Protein AF-A0A0F2L8Y2-F1 (afdb_monomer_lite)

Secondary structure (DSSP, 8-state):
--HHHHHHEETTEE-TT-EEEETTEEGGGTTGGGPPP-TT--EEEEPP----

Radius of gyration: 11.5 Å; chains: 1; bounding box: 34×23×25 Å

Structure (mmCIF, N/CA/C/O backbone):
data_AF-A0A0F2L8Y2-F1
#
_entry.id   AF-A0A0F2L8Y2-F1
#
loop_
_atom_site.group_PDB
_atom_site.id
_atom_site.type_symbol
_atom_site.label_atom_id
_atom_site.label_alt_id
_atom_site.label_comp_id
_atom_site.label_asym_id
_atom_site.label_entity_id
_atom_site.label_seq_id
_atom_site.pdbx_PDB_ins_code
_atom_site.Cartn_x
_atom_site.Cartn_y
_atom_site.Cartn_z
_atom_site.occup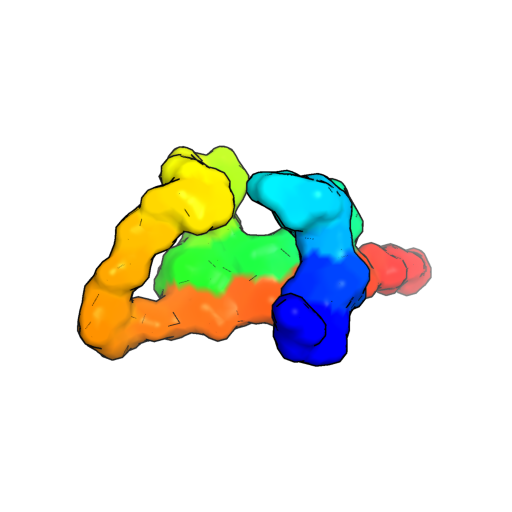ancy
_atom_site.B_iso_or_equiv
_atom_site.auth_seq_id
_atom_site.auth_comp_id
_atom_site.auth_asym_id
_atom_site.auth_atom_id
_atom_site.pdbx_PDB_model_num
ATOM 1 N N . GLY A 1 1 ? -9.276 6.547 -12.376 1.00 60.19 1 GLY A N 1
ATOM 2 C CA . GLY A 1 1 ? -8.372 6.244 -11.250 1.00 60.19 1 GLY A CA 1
ATOM 3 C C . GLY A 1 1 ? -7.965 7.530 -10.567 1.00 60.19 1 GLY A C 1
ATOM 4 O O . GLY A 1 1 ? -7.638 8.483 -11.271 1.00 60.19 1 GLY A O 1
ATOM 5 N N . GLY A 1 2 ? -8.045 7.574 -9.234 1.00 82.31 2 GLY A N 1
ATOM 6 C CA . GLY A 1 2 ? -7.616 8.729 -8.438 1.00 82.31 2 GLY A CA 1
ATOM 7 C C . GLY A 1 2 ? -6.110 8.994 -8.561 1.00 82.31 2 GLY A C 1
ATOM 8 O O . GLY A 1 2 ? -5.373 8.154 -9.075 1.00 82.31 2 GLY A O 1
ATOM 9 N N . ARG A 1 3 ? -5.655 10.168 -8.097 1.00 88.69 3 ARG A N 1
ATOM 10 C CA . ARG A 1 3 ? -4.240 10.584 -8.166 1.00 88.69 3 ARG A CA 1
ATOM 11 C C . ARG A 1 3 ? -3.315 9.539 -7.535 1.00 88.69 3 ARG A C 1
ATOM 13 O O . ARG A 1 3 ? -2.374 9.119 -8.185 1.00 88.69 3 ARG A O 1
ATOM 20 N N . LEU A 1 4 ? -3.655 9.047 -6.340 1.00 88.25 4 LEU A N 1
ATOM 21 C CA . LEU A 1 4 ? -2.860 8.054 -5.611 1.00 88.25 4 LEU A CA 1
ATOM 22 C C . LEU A 1 4 ? -2.646 6.756 -6.404 1.00 88.25 4 LEU A C 1
ATOM 24 O O . LEU A 1 4 ? -1.521 6.286 -6.493 1.00 88.25 4 LEU A O 1
ATOM 28 N N . SER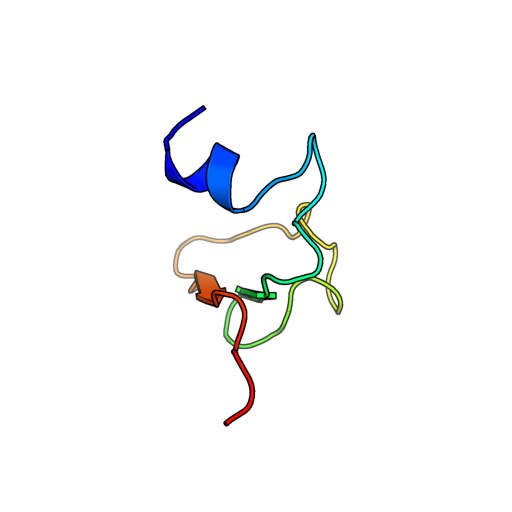 A 1 5 ? -3.694 6.209 -7.029 1.00 91.12 5 SER A N 1
ATOM 29 C CA . SER A 1 5 ? -3.590 4.955 -7.788 1.00 91.12 5 SER A CA 1
ATOM 30 C C . SER A 1 5 ? -2.581 5.047 -8.934 1.00 91.12 5 SER A C 1
ATOM 32 O O . SER A 1 5 ? -1.878 4.084 -9.190 1.00 91.12 5 SER A O 1
ATOM 34 N N . LYS A 1 6 ? -2.480 6.203 -9.607 1.00 92.44 6 LYS A N 1
ATOM 35 C CA . LYS A 1 6 ? -1.498 6.416 -10.687 1.00 92.44 6 LYS A CA 1
ATOM 36 C C . LYS A 1 6 ? -0.065 6.554 -10.167 1.00 92.44 6 LYS A C 1
ATOM 38 O O . LYS A 1 6 ? 0.882 6.248 -10.885 1.00 92.44 6 LYS A O 1
ATOM 43 N N . GLU A 1 7 ? 0.089 7.036 -8.937 1.00 92.50 7 GLU A N 1
ATOM 44 C CA . GLU A 1 7 ? 1.401 7.192 -8.311 1.00 92.50 7 GLU A CA 1
ATOM 45 C C . GLU A 1 7 ? 1.952 5.858 -7.810 1.00 92.50 7 GLU A C 1
ATOM 47 O O . GLU A 1 7 ? 3.144 5.624 -7.964 1.00 92.50 7 GLU A O 1
ATOM 52 N N . ILE A 1 8 ? 1.110 4.975 -7.264 1.00 93.69 8 ILE A N 1
ATOM 53 C CA . ILE A 1 8 ? 1.576 3.754 -6.580 1.00 93.69 8 ILE A CA 1
ATOM 54 C C . ILE A 1 8 ? 1.456 2.473 -7.414 1.00 93.69 8 ILE A C 1
ATOM 56 O O . ILE A 1 8 ? 2.093 1.483 -7.071 1.00 93.69 8 ILE A O 1
ATOM 60 N N . LEU A 1 9 ? 0.647 2.461 -8.479 1.00 93.94 9 LEU A N 1
ATOM 61 C CA . LEU A 1 9 ? 0.445 1.278 -9.324 1.00 93.94 9 LEU A CA 1
ATOM 62 C C . LEU A 1 9 ? 1.163 1.409 -10.671 1.00 93.94 9 LEU A C 1
ATOM 64 O O . LEU A 1 9 ? 1.213 2.492 -11.257 1.00 93.94 9 LEU A O 1
ATOM 68 N N . ASP A 1 10 ? 1.660 0.282 -11.171 1.00 93.06 10 ASP A N 1
ATOM 69 C CA . ASP A 1 10 ? 2.051 0.062 -12.561 1.00 93.06 10 ASP A CA 1
ATOM 70 C C . ASP A 1 10 ? 1.112 -0.991 -13.173 1.00 93.06 10 ASP A C 1
ATOM 72 O O . ASP A 1 10 ? 1.216 -2.193 -12.912 1.00 93.06 10 ASP A O 1
ATOM 76 N N . GLY A 1 11 ? 0.099 -0.520 -13.907 1.00 91.00 11 GLY A N 1
ATOM 77 C CA . GLY A 1 11 ? -1.028 -1.352 -14.333 1.00 91.00 11 GLY A CA 1
A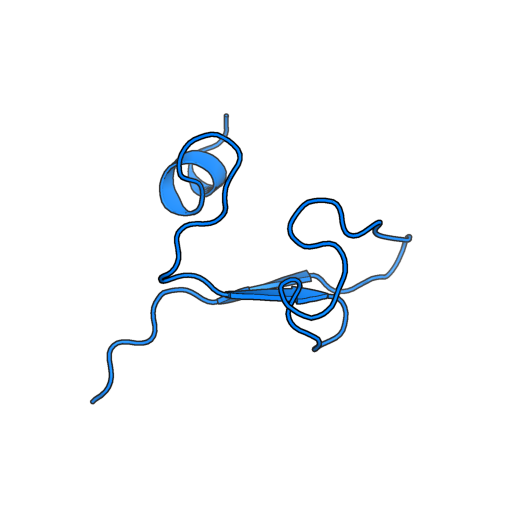TOM 78 C C . GLY A 1 11 ? -1.784 -1.937 -13.134 1.00 91.00 11 GLY A C 1
ATOM 79 O O . GLY A 1 11 ? -2.287 -1.191 -12.294 1.00 91.00 11 GLY A O 1
ATOM 80 N N . ASP A 1 12 ? -1.836 -3.268 -13.059 1.00 89.56 12 ASP A N 1
ATOM 81 C CA . ASP A 1 12 ? -2.490 -4.024 -11.978 1.00 89.56 12 ASP A CA 1
ATOM 82 C C . ASP A 1 12 ? -1.510 -4.457 -10.871 1.00 89.56 12 ASP A C 1
ATOM 84 O O . ASP A 1 12 ? -1.835 -5.294 -10.026 1.00 89.56 12 ASP A O 1
ATOM 88 N N . ARG A 1 13 ? -0.283 -3.922 -10.881 1.00 92.25 13 ARG A N 1
ATOM 89 C CA . ARG A 1 13 ? 0.771 -4.246 -9.913 1.00 92.25 13 ARG A CA 1
ATOM 90 C C . ARG A 1 13 ? 1.097 -3.035 -9.054 1.00 92.25 13 ARG A C 1
ATOM 92 O O . ARG A 1 13 ? 1.002 -1.897 -9.505 1.00 92.25 13 ARG A O 1
ATOM 99 N N . LEU A 1 14 ? 1.505 -3.282 -7.814 1.00 93.81 14 LEU A N 1
ATOM 100 C CA . LEU A 1 14 ? 2.131 -2.257 -6.986 1.00 93.81 14 LEU A CA 1
ATOM 101 C C . LEU A 1 14 ? 3.523 -1.970 -7.560 1.00 93.81 14 LEU A C 1
ATOM 103 O O . LEU A 1 14 ? 4.211 -2.904 -7.966 1.00 93.81 14 LEU A O 1
ATOM 107 N N . LYS A 1 15 ? 3.926 -0.700 -7.613 1.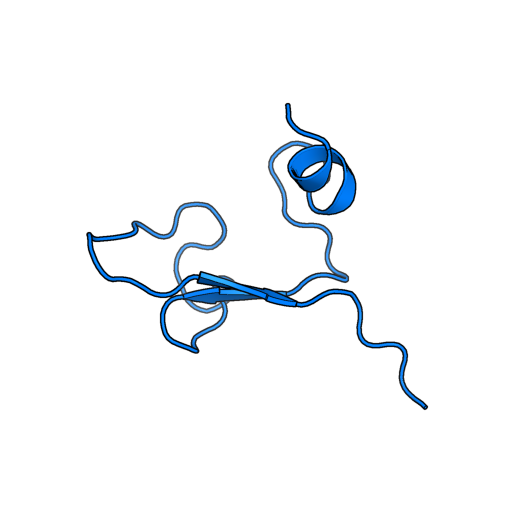00 94.25 15 LYS A N 1
ATOM 108 C CA . LYS A 1 15 ? 5.308 -0.342 -7.951 1.00 94.25 15 LYS A CA 1
ATOM 109 C C . LYS A 1 15 ? 6.248 -0.875 -6.871 1.00 94.25 15 LYS A C 1
ATOM 111 O O . LYS A 1 15 ? 5.991 -0.647 -5.693 1.00 94.25 15 LYS A O 1
ATOM 116 N N . ASP A 1 16 ? 7.353 -1.496 -7.281 1.00 91.19 16 ASP A N 1
ATOM 117 C CA . ASP A 1 16 ? 8.311 -2.182 -6.391 1.00 91.19 16 ASP A CA 1
ATOM 118 C C . ASP A 1 16 ? 8.913 -1.276 -5.299 1.00 91.19 16 ASP A C 1
ATOM 120 O O . ASP A 1 16 ? 9.400 -1.739 -4.271 1.00 91.19 16 ASP A O 1
ATOM 124 N N . GLU A 1 17 ? 8.891 0.036 -5.517 1.00 92.12 17 GLU A N 1
ATOM 125 C CA . GLU A 1 17 ? 9.440 1.035 -4.602 1.00 92.12 17 GLU A CA 1
ATOM 126 C C . GLU A 1 17 ? 8.481 1.361 -3.440 1.00 92.12 17 GLU A C 1
ATOM 128 O O . GLU A 1 17 ? 8.882 1.993 -2.464 1.00 92.12 17 GLU A O 1
ATOM 133 N N . TYR A 1 18 ? 7.212 0.957 -3.535 1.00 94.19 18 TYR A N 1
ATOM 134 C CA . TYR A 1 18 ? 6.189 1.196 -2.521 1.00 94.19 18 TYR A CA 1
ATOM 135 C C . TYR A 1 18 ? 5.935 -0.063 -1.698 1.00 94.19 18 TYR A C 1
ATOM 137 O O . TYR A 1 18 ? 5.917 -1.173 -2.217 1.00 94.19 18 TYR A O 1
ATOM 145 N N . ASN A 1 19 ? 5.633 0.123 -0.414 1.00 94.81 19 ASN A N 1
ATOM 146 C CA . ASN A 1 19 ? 5.165 -0.955 0.452 1.00 94.81 19 ASN A CA 1
ATOM 147 C C . ASN A 1 19 ? 3.739 -0.675 0.922 1.00 94.81 19 ASN A C 1
ATOM 149 O O . ASN A 1 19 ? 3.416 0.442 1.328 1.00 94.81 19 ASN A O 1
ATOM 153 N N . VAL A 1 20 ? 2.890 -1.702 0.916 1.00 96.50 20 VAL A N 1
ATOM 154 C CA . VAL A 1 20 ? 1.547 -1.640 1.507 1.00 96.50 20 VAL A CA 1
ATOM 155 C C . VAL A 1 20 ? 1.472 -2.621 2.665 1.00 96.50 20 VAL A C 1
ATOM 157 O O . VAL A 1 20 ? 1.817 -3.793 2.514 1.00 96.50 20 VAL A O 1
ATOM 160 N N . LEU A 1 21 ? 1.021 -2.141 3.821 1.00 97.69 21 LEU A N 1
ATOM 161 C CA . LEU A 1 21 ? 0.813 -2.956 5.014 1.00 97.69 21 LEU A CA 1
ATOM 162 C C . LEU A 1 21 ? -0.680 -3.086 5.306 1.00 97.69 21 LEU A C 1
ATOM 164 O O . LEU A 1 21 ? -1.406 -2.099 5.225 1.00 97.69 21 LEU A O 1
ATOM 168 N N . VAL A 1 22 ? -1.103 -4.278 5.720 1.00 98.50 22 VAL A N 1
ATOM 169 C CA . VAL A 1 22 ? -2.416 -4.536 6.320 1.00 98.50 22 VAL A CA 1
ATOM 170 C C . VAL A 1 22 ? -2.181 -5.005 7.750 1.00 98.50 22 VAL A C 1
ATOM 172 O O . VAL A 1 22 ? -1.515 -6.021 7.962 1.00 98.50 22 VAL A O 1
ATOM 175 N N . ASN A 1 23 ? -2.673 -4.250 8.734 1.00 97.88 23 ASN A N 1
ATOM 176 C CA . ASN A 1 23 ? -2.433 -4.487 10.165 1.00 97.88 23 ASN A CA 1
ATOM 177 C C . ASN A 1 23 ? -0.942 -4.722 10.489 1.00 97.88 23 ASN A C 1
ATOM 179 O O . ASN A 1 23 ? -0.572 -5.674 11.179 1.00 97.88 23 ASN A O 1
ATOM 183 N N . GLY A 1 24 ? -0.068 -3.889 9.914 1.00 97.69 24 GLY A N 1
ATOM 184 C CA . GLY A 1 24 ? 1.383 -3.952 10.118 1.00 97.69 24 GLY A CA 1
ATOM 185 C C . GLY A 1 24 ? 2.127 -5.046 9.339 1.00 97.69 24 GLY A C 1
ATOM 186 O O . GLY A 1 24 ? 3.351 -5.115 9.433 1.00 97.69 24 GLY A O 1
ATOM 187 N N . ARG A 1 25 ? 1.444 -5.884 8.544 1.00 97.50 25 ARG A N 1
ATOM 188 C CA . ARG A 1 25 ? 2.080 -6.924 7.716 1.00 97.50 25 ARG A CA 1
ATOM 189 C C . ARG A 1 25 ? 2.067 -6.544 6.240 1.00 97.50 25 ARG A C 1
ATOM 191 O O . ARG A 1 25 ? 1.014 -6.205 5.707 1.00 97.50 25 ARG A O 1
ATOM 198 N N . ALA A 1 26 ? 3.219 -6.636 5.574 1.00 96.06 26 ALA A N 1
ATOM 199 C CA . ALA A 1 26 ? 3.307 -6.308 4.153 1.00 96.06 26 ALA A CA 1
ATOM 200 C C . ALA A 1 26 ? 2.493 -7.281 3.294 1.00 96.06 26 ALA A C 1
ATOM 202 O O . ALA A 1 26 ? 2.514 -8.496 3.523 1.00 96.06 26 ALA A O 1
ATOM 203 N N . VAL A 1 27 ? 1.790 -6.733 2.303 1.00 96.44 27 VAL A N 1
ATOM 204 C CA . VAL A 1 27 ? 0.909 -7.493 1.406 1.00 96.44 27 VAL A CA 1
ATOM 205 C C . VAL A 1 27 ? 1.656 -8.532 0.571 1.00 96.44 27 VAL A C 1
ATOM 207 O O . VAL A 1 27 ? 1.077 -9.563 0.236 1.00 96.44 27 VAL A O 1
ATOM 210 N N . ASP A 1 28 ? 2.949 -8.326 0.319 1.00 93.19 28 ASP A N 1
ATOM 211 C CA . ASP A 1 28 ? 3.817 -9.285 -0.379 1.00 93.19 28 ASP A CA 1
ATOM 212 C C . ASP A 1 28 ? 4.005 -10.592 0.405 1.00 93.19 28 ASP A C 1
ATOM 214 O O . ASP A 1 28 ? 4.288 -11.638 -0.175 1.00 93.19 28 ASP A O 1
ATOM 218 N N . PHE A 1 29 ? 3.785 -10.561 1.724 1.00 95.69 29 PHE A N 1
ATOM 219 C CA . PHE A 1 29 ? 3.741 -11.751 2.578 1.00 95.69 29 PHE A CA 1
ATOM 220 C C . PHE A 1 29 ? 2.311 -12.266 2.823 1.00 95.69 29 PHE A C 1
ATOM 222 O O . PHE A 1 29 ? 2.114 -13.093 3.721 1.00 95.69 29 PHE A O 1
ATOM 229 N N . LEU A 1 30 ? 1.318 -11.746 2.097 1.00 95.62 30 LEU A N 1
ATOM 230 C CA . LEU A 1 30 ? -0.099 -12.127 2.126 1.00 95.62 30 LEU A CA 1
ATOM 231 C C . LEU A 1 30 ? -0.540 -12.558 0.712 1.00 95.62 30 LEU A C 1
ATOM 233 O O . LEU A 1 30 ? 0.130 -13.376 0.090 1.00 95.62 30 LEU A O 1
ATOM 237 N N . GLU A 1 31 ? -1.659 -12.033 0.203 1.00 96.19 31 GLU A N 1
ATOM 238 C CA . GLU A 1 31 ? -2.178 -12.304 -1.148 1.00 96.19 31 GLU A CA 1
ATOM 239 C C . GLU A 1 31 ? -1.878 -11.134 -2.112 1.00 96.19 31 GLU A C 1
ATOM 241 O O . GLU A 1 31 ? -2.602 -10.896 -3.083 1.00 96.19 31 GLU A O 1
ATOM 246 N N . GLY A 1 32 ? -0.837 -10.341 -1.830 1.00 94.81 32 GLY A N 1
ATOM 247 C CA . GLY A 1 32 ? -0.511 -9.130 -2.584 1.00 94.81 32 GLY A CA 1
ATOM 248 C C . GLY A 1 32 ? -1.670 -8.130 -2.581 1.00 94.81 32 GLY A C 1
ATOM 249 O O . GLY A 1 32 ? -2.411 -8.012 -1.601 1.00 94.81 32 GLY A O 1
ATOM 250 N N . LEU A 1 33 ? -1.888 -7.450 -3.710 1.00 94.94 33 LEU A N 1
ATOM 251 C CA . LEU A 1 33 ? -3.031 -6.542 -3.897 1.00 94.94 33 LEU A CA 1
ATOM 252 C C . LEU A 1 33 ? -4.404 -7.243 -3.843 1.00 94.94 33 LEU A C 1
ATOM 254 O O . LEU A 1 33 ? -5.420 -6.560 -3.759 1.00 94.94 33 LEU A O 1
ATOM 258 N N . SER A 1 34 ? -4.449 -8.582 -3.864 1.00 95.88 34 SER A N 1
ATOM 259 C CA . SER A 1 34 ? -5.691 -9.352 -3.686 1.00 95.88 34 SER A CA 1
ATOM 260 C C . SER A 1 34 ? -6.027 -9.632 -2.216 1.00 95.88 34 SER A C 1
ATOM 262 O O . SER A 1 34 ? -7.075 -10.214 -1.939 1.00 95.88 34 SER A O 1
ATOM 264 N N . THR A 1 35 ? -5.176 -9.204 -1.271 1.00 97.38 35 THR A N 1
ATOM 265 C CA . THR A 1 35 ? -5.405 -9.364 0.173 1.00 97.38 35 THR A CA 1
ATOM 266 C C . THR A 1 35 ? -6.772 -8.809 0.562 1.00 97.38 35 THR A C 1
ATOM 268 O O . THR A 1 35 ? -7.036 -7.612 0.446 1.00 97.38 35 THR A O 1
ATOM 271 N N . ARG A 1 36 ? -7.654 -9.691 1.042 1.00 97.31 36 ARG A N 1
ATOM 272 C CA . ARG A 1 36 ? -8.998 -9.307 1.480 1.00 97.31 36 ARG A CA 1
ATOM 273 C C . ARG A 1 36 ? -8.926 -8.473 2.754 1.00 97.31 36 ARG A C 1
ATOM 275 O O . ARG A 1 36 ? -8.365 -8.918 3.751 1.00 97.31 36 ARG A O 1
ATOM 282 N N . LEU A 1 37 ? -9.562 -7.307 2.722 1.00 98.06 37 LEU A N 1
ATOM 283 C CA . LEU A 1 37 ? -9.737 -6.438 3.883 1.00 98.06 37 LEU A CA 1
ATOM 284 C C . LEU A 1 37 ? -11.067 -6.726 4.577 1.00 98.06 37 LEU A C 1
ATOM 286 O O . LEU A 1 37 ? -12.057 -7.097 3.938 1.00 98.06 37 LEU A O 1
ATOM 290 N N . ARG A 1 38 ? -11.089 -6.525 5.889 1.00 97.44 38 ARG A N 1
ATOM 291 C CA . ARG A 1 38 ? -12.286 -6.540 6.728 1.00 97.44 38 ARG A CA 1
ATOM 292 C C . ARG A 1 38 ? -12.509 -5.153 7.309 1.00 97.44 38 ARG A C 1
ATOM 294 O O . ARG A 1 38 ? -11.598 -4.329 7.361 1.00 97.44 38 ARG A O 1
ATOM 301 N N . ASP A 1 39 ? -13.735 -4.910 7.751 1.00 97.94 39 ASP A N 1
ATOM 302 C CA . ASP A 1 39 ? -14.044 -3.686 8.477 1.00 97.94 39 ASP A CA 1
ATOM 303 C C . ASP A 1 39 ? -13.147 -3.561 9.719 1.00 97.94 39 ASP A C 1
ATOM 305 O O . ASP A 1 39 ? -12.941 -4.537 10.446 1.00 97.94 39 ASP A O 1
ATOM 309 N N . GLY A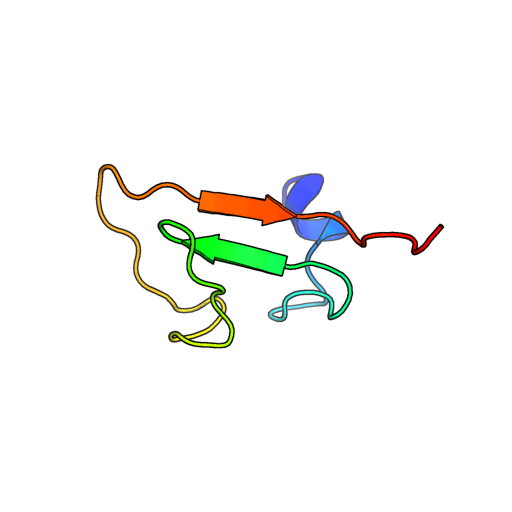 1 40 ? -12.574 -2.374 9.913 1.00 97.62 40 GLY A N 1
ATOM 310 C CA . GLY A 1 40 ? -11.610 -2.096 10.978 1.00 97.62 40 GLY A CA 1
ATOM 311 C C . GLY A 1 40 ? -10.149 -2.475 10.695 1.00 97.62 40 GLY A C 1
ATOM 312 O O . GLY A 1 40 ? -9.309 -2.166 11.537 1.00 97.62 40 GLY A O 1
ATOM 313 N N . ASP A 1 41 ? -9.814 -3.096 9.555 1.00 98.19 41 ASP A N 1
ATOM 314 C CA . ASP A 1 41 ? -8.407 -3.332 9.191 1.00 98.19 41 ASP A CA 1
ATOM 315 C C . ASP A 1 41 ? -7.694 -1.998 8.874 1.00 98.19 41 ASP A C 1
ATOM 317 O O . ASP A 1 41 ? -8.207 -1.147 8.142 1.00 98.19 41 ASP A O 1
ATOM 321 N N . GLU A 1 42 ? -6.478 -1.829 9.395 1.00 98.00 42 GLU A N 1
ATOM 322 C CA . GLU A 1 42 ? -5.619 -0.683 9.089 1.00 98.00 42 GLU A CA 1
ATOM 323 C C . GLU A 1 42 ? -4.799 -0.955 7.824 1.00 98.00 42 GLU A C 1
ATOM 325 O O . GLU A 1 42 ? -4.143 -1.995 7.709 1.00 98.00 42 GLU A O 1
ATOM 330 N N . VAL A 1 43 ? -4.792 0.007 6.895 1.00 97.56 43 VAL A N 1
ATOM 331 C CA . VAL A 1 43 ? -3.974 -0.044 5.677 1.00 97.56 43 VAL A CA 1
ATOM 332 C C . VAL A 1 43 ? -3.000 1.126 5.650 1.00 97.56 43 VAL A C 1
ATOM 334 O O . VAL A 1 43 ? -3.410 2.287 5.689 1.00 97.56 43 VAL A O 1
ATOM 337 N N . VAL A 1 44 ? -1.709 0.821 5.527 1.00 96.94 44 VAL A N 1
ATOM 338 C CA . VAL A 1 44 ? -0.635 1.820 5.456 1.00 96.94 44 VAL A CA 1
ATOM 339 C C . VAL A 1 44 ? 0.032 1.762 4.089 1.00 96.94 44 VAL A C 1
ATOM 341 O O . VAL A 1 44 ? 0.456 0.697 3.647 1.00 96.94 44 VAL A O 1
ATOM 344 N N . PHE A 1 45 ? 0.162 2.922 3.445 1.00 94.56 45 PHE A N 1
ATOM 345 C CA . PHE A 1 45 ? 0.901 3.097 2.196 1.00 94.56 45 PHE A CA 1
ATOM 346 C C . PHE A 1 45 ? 2.228 3.782 2.505 1.00 94.56 45 PHE A C 1
ATOM 348 O O . PHE A 1 45 ? 2.255 4.950 2.895 1.00 94.56 45 PHE A O 1
ATOM 355 N N . LEU A 1 46 ? 3.324 3.054 2.340 1.00 93.81 46 LEU A N 1
ATOM 356 C CA . LEU A 1 46 ? 4.669 3.554 2.571 1.00 93.81 46 LEU A CA 1
ATOM 357 C C . LEU A 1 46 ? 5.287 3.967 1.230 1.00 93.81 46 LEU A C 1
ATOM 359 O O . LEU A 1 46 ? 5.394 3.123 0.333 1.00 93.81 46 LEU A O 1
ATOM 363 N N . PRO A 1 47 ? 5.670 5.247 1.068 1.00 92.50 47 PRO A N 1
ATOM 364 C CA . PRO A 1 47 ? 6.388 5.691 -0.116 1.00 92.50 47 PRO A CA 1
ATOM 365 C C . PRO A 1 47 ? 7.805 5.096 -0.155 1.00 92.50 47 PRO A C 1
ATOM 367 O O . PRO A 1 47 ? 8.287 4.597 0.868 1.00 92.50 47 PRO A O 1
ATOM 370 N N . PRO A 1 48 ? 8.493 5.204 -1.304 1.00 90.69 48 PRO A N 1
ATOM 371 C CA . PRO A 1 48 ? 9.884 4.807 -1.430 1.00 90.69 48 PRO A CA 1
ATOM 372 C C . PRO A 1 48 ? 10.725 5.482 -0.358 1.00 90.69 48 PRO A C 1
ATOM 374 O O . PRO A 1 48 ? 10.746 6.709 -0.232 1.00 90.69 48 PRO A O 1
ATOM 377 N N . VAL A 1 49 ? 11.412 4.669 0.435 1.00 84.94 49 VAL A N 1
ATOM 378 C CA . VAL A 1 49 ? 12.321 5.172 1.456 1.00 84.94 49 VAL A CA 1
ATOM 379 C C . VAL A 1 49 ? 13.644 5.459 0.755 1.00 84.94 49 VAL A C 1
ATOM 381 O O . VAL A 1 49 ? 14.380 4.536 0.412 1.00 84.94 49 VAL A O 1
ATOM 384 N N . ALA A 1 50 ? 13.939 6.732 0.490 1.00 74.12 50 ALA A N 1
ATOM 385 C CA . ALA A 1 50 ? 15.285 7.120 0.090 1.00 74.12 50 ALA A CA 1
ATOM 386 C C . ALA A 1 50 ? 16.205 6.860 1.291 1.00 74.12 50 ALA A C 1
ATOM 388 O O . ALA A 1 50 ? 16.056 7.496 2.336 1.00 74.12 50 ALA A O 1
ATOM 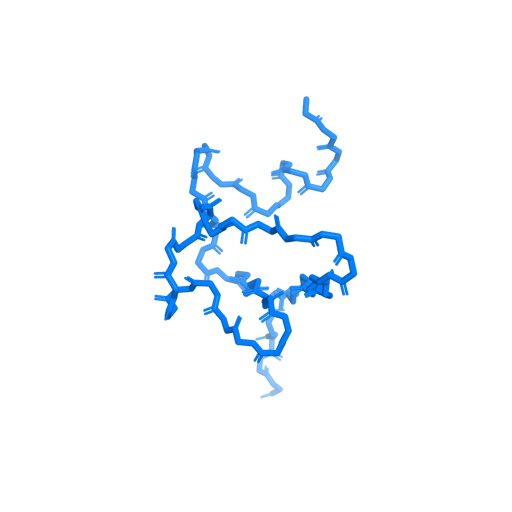389 N N . GLY A 1 51 ? 17.095 5.873 1.169 1.00 65.38 51 GLY A N 1
ATOM 390 C CA . GLY A 1 51 ? 18.157 5.660 2.148 1.00 65.38 51 GLY A CA 1
ATOM 391 C C . GLY A 1 51 ? 18.968 6.946 2.304 1.00 65.38 51 GLY A C 1
ATOM 392 O O . GLY A 1 51 ? 19.261 7.604 1.305 1.00 65.38 51 GLY A O 1
ATOM 393 N N . GLY A 1 52 ? 19.247 7.323 3.554 1.00 53.41 52 GLY A N 1
ATOM 394 C CA . GLY A 1 52 ? 20.105 8.464 3.881 1.00 53.41 52 GLY A CA 1
ATOM 395 C C . GLY A 1 52 ? 21.547 8.268 3.436 1.00 53.41 52 GLY A C 1
ATOM 396 O O . GLY A 1 52 ? 21.983 7.097 3.346 1.00 53.41 52 GLY A O 1
#

Foldseek 3Di:
DDPVCVVQDDVVAGDPQKFKDWQNHTCVVPVHVVHDDDPPIDIDIGGRDDDD

pLDDT: mean 91.92, std 9.17, range [53.41, 98.5]

Sequence (52 aa):
GGRLSKEILDGDRLKDEYNVLVNGRAVDFLEGLSTRLRDGDEVVFLPPVAGG